Protein AF-A0A7S2G0E3-F1 (afdb_monomer_lite)

Organism: NCBI:txid327968

Foldseek 3Di:
DDDPPDDPPLAAAEDEEEEQLQPPDDDPCCRLPVVLVVVLVVDDPLRYAYEAEHEADHDPSSVVSLVVSLVSNVVSNYHRYYHYYHHPVCVVVSVVVVVVVVVVVVPPDPDD

pLDDT: mean 84.26, std 14.17, range [40.06, 97.12]

Radius of gyration: 16.02 Å; chains: 1; bounding box: 48×35×32 Å

Structure (mmCIF, N/CA/C/O backbone):
data_AF-A0A7S2G0E3-F1
#
_entry.id   AF-A0A7S2G0E3-F1
#
loop_
_atom_site.group_PDB
_atom_site.id
_atom_site.type_symbol
_atom_site.label_atom_id
_atom_site.label_alt_id
_atom_site.label_comp_id
_atom_site.label_asym_id
_atom_site.label_entity_id
_atom_site.label_seq_id
_atom_site.pdbx_PDB_ins_code
_atom_site.Cartn_x
_atom_site.Cartn_y
_atom_site.Cartn_z
_atom_site.occupancy
_atom_site.B_iso_or_equiv
_atom_site.auth_seq_id
_atom_site.auth_comp_id
_atom_site.auth_asym_id
_atom_site.auth_atom_id
_atom_site.pdbx_PDB_model_num
ATOM 1 N N . MET A 1 1 ? -35.384 9.549 -0.224 1.00 44.00 1 MET A N 1
ATOM 2 C CA . MET A 1 1 ? -33.942 9.570 -0.548 1.00 44.00 1 MET A CA 1
ATOM 3 C C . MET A 1 1 ? -33.215 9.125 0.709 1.00 44.00 1 MET A C 1
ATOM 5 O O . MET A 1 1 ? -33.223 9.874 1.675 1.00 44.00 1 MET A O 1
ATOM 9 N N . ASN A 1 2 ? -32.708 7.891 0.750 1.00 43.97 2 ASN A N 1
ATOM 10 C CA . ASN A 1 2 ? -31.926 7.413 1.893 1.00 43.97 2 ASN A CA 1
ATOM 11 C C . ASN A 1 2 ? -30.558 8.094 1.840 1.00 43.97 2 ASN A C 1
ATOM 13 O O . ASN A 1 2 ? -29.826 7.904 0.871 1.00 43.97 2 ASN A O 1
ATOM 17 N N . GLN A 1 3 ? -30.230 8.911 2.842 1.00 47.75 3 GLN A N 1
ATOM 18 C CA . GLN A 1 3 ? -28.847 9.336 3.033 1.00 47.75 3 GLN A CA 1
ATOM 19 C C . GLN A 1 3 ? -27.996 8.087 3.307 1.00 47.75 3 GLN A C 1
ATOM 21 O O . GLN A 1 3 ? -28.452 7.208 4.044 1.00 47.75 3 GLN A O 1
ATOM 26 N N . PRO A 1 4 ? -26.791 7.971 2.723 1.00 57.09 4 PRO A N 1
ATOM 27 C CA . PRO A 1 4 ? -25.868 6.921 3.121 1.00 57.09 4 PRO A CA 1
ATOM 28 C C . PRO A 1 4 ? -25.576 7.107 4.613 1.00 57.09 4 PRO A C 1
ATOM 30 O O . PRO A 1 4 ? -25.234 8.209 5.042 1.00 57.09 4 PRO A O 1
ATOM 33 N N . ASN A 1 5 ? -25.776 6.046 5.398 1.00 62.03 5 ASN A N 1
ATOM 34 C CA . ASN A 1 5 ? -25.440 6.019 6.819 1.00 62.03 5 ASN A CA 1
ATOM 35 C C . ASN A 1 5 ? -24.005 6.532 6.989 1.00 62.03 5 ASN A C 1
ATOM 37 O O . ASN A 1 5 ? -23.064 5.929 6.471 1.00 62.03 5 ASN A O 1
ATOM 41 N N . VAL A 1 6 ? -23.836 7.657 7.682 1.00 72.00 6 VAL A N 1
ATOM 42 C CA . VAL A 1 6 ? -22.508 8.176 8.010 1.00 72.00 6 VAL A CA 1
ATOM 43 C C . VAL A 1 6 ? -21.897 7.216 9.023 1.00 72.00 6 VAL A C 1
ATOM 45 O O . VAL A 1 6 ? -22.464 7.001 10.094 1.00 72.00 6 VAL A O 1
ATOM 48 N N . ALA A 1 7 ? -20.767 6.605 8.669 1.00 71.31 7 ALA A N 1
ATOM 49 C CA . ALA A 1 7 ? -20.050 5.726 9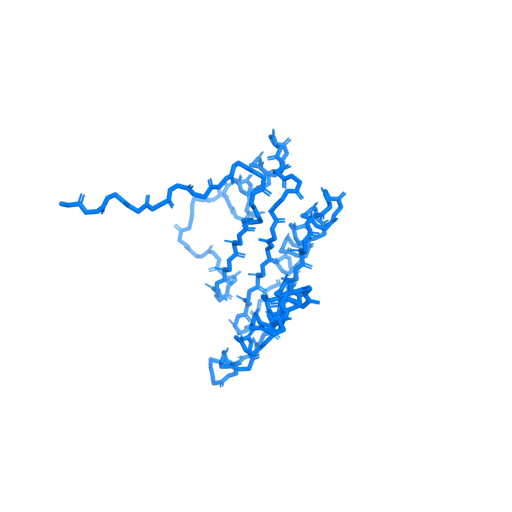.581 1.00 71.31 7 ALA A CA 1
ATOM 50 C C . ALA A 1 7 ? -19.638 6.501 10.854 1.00 71.31 7 ALA A C 1
ATOM 52 O O . ALA A 1 7 ? -19.282 7.681 10.752 1.00 71.31 7 ALA A O 1
ATOM 53 N N . PRO A 1 8 ? -19.664 5.871 12.044 1.00 78.50 8 PRO A N 1
ATOM 54 C CA . PRO A 1 8 ? -19.164 6.484 13.273 1.00 78.50 8 PRO A CA 1
ATOM 55 C C . PRO A 1 8 ? -17.734 7.011 13.104 1.00 78.50 8 PRO A C 1
ATOM 57 O O . PRO A 1 8 ? -16.938 6.427 12.373 1.00 78.50 8 PRO A O 1
ATOM 60 N N . ALA A 1 9 ? -17.373 8.083 13.815 1.00 76.31 9 ALA A N 1
ATOM 61 C CA . ALA A 1 9 ? -16.034 8.681 13.722 1.00 76.31 9 ALA A CA 1
ATOM 62 C C . ALA A 1 9 ? -14.896 7.691 14.054 1.00 76.31 9 ALA A C 1
ATOM 64 O O . ALA A 1 9 ? -13.795 7.800 13.509 1.00 76.31 9 ALA A O 1
ATOM 65 N N . GLU A 1 10 ? -15.201 6.721 14.915 1.00 79.75 10 GLU A N 1
ATOM 66 C CA . GLU A 1 10 ? -14.310 5.667 15.413 1.00 79.75 10 GLU A CA 1
ATOM 67 C C . GLU A 1 10 ? -14.263 4.441 14.486 1.00 79.75 10 GLU A C 1
ATOM 69 O O . GLU A 1 10 ? -13.433 3.558 14.677 1.00 79.75 10 GLU A O 1
ATOM 74 N N . ALA A 1 11 ? -15.127 4.373 13.466 1.00 83.25 11 ALA A N 1
ATOM 75 C CA . ALA A 1 11 ? -15.133 3.257 12.529 1.00 83.25 11 ALA A CA 1
ATOM 76 C C . ALA A 1 11 ? -13.796 3.174 11.787 1.00 83.25 11 ALA A C 1
ATOM 78 O O . ALA A 1 11 ? -13.231 4.198 11.396 1.00 83.25 11 ALA A O 1
ATOM 79 N N . LEU A 1 12 ? -13.310 1.955 11.569 1.00 87.69 12 LEU A N 1
ATOM 80 C CA . LEU A 1 12 ? -12.104 1.727 10.785 1.00 87.69 12 LEU A CA 1
ATOM 81 C C . LEU A 1 12 ? -12.281 2.272 9.368 1.00 87.69 12 LEU A C 1
ATOM 83 O O . LEU A 1 12 ? -13.306 2.065 8.714 1.00 87.69 12 LEU A O 1
ATOM 87 N N . LYS A 1 13 ? -11.260 2.973 8.892 1.00 90.31 13 LYS A N 1
ATOM 88 C CA . LYS A 1 13 ? -11.201 3.555 7.556 1.00 90.31 13 LYS A CA 1
ATOM 89 C C . LYS A 1 13 ? -10.226 2.740 6.737 1.00 90.31 13 LYS A C 1
ATOM 91 O O . LYS A 1 13 ? -9.131 2.461 7.201 1.00 90.31 13 LYS A O 1
ATOM 96 N N . TRP A 1 14 ? -10.603 2.403 5.515 1.00 92.50 14 TRP A N 1
ATOM 97 C CA . TRP A 1 14 ? -9.753 1.633 4.618 1.00 92.50 14 TRP A CA 1
ATOM 98 C C . TRP A 1 14 ? -9.365 2.464 3.407 1.00 92.50 14 TRP A C 1
ATOM 100 O O . TRP A 1 14 ? -10.221 3.031 2.728 1.00 92.50 14 TRP A O 1
ATOM 110 N N . LEU A 1 15 ? -8.067 2.501 3.129 1.00 93.69 15 LEU A N 1
ATOM 111 C CA . LEU A 1 15 ? -7.507 3.004 1.887 1.00 93.69 15 LEU A CA 1
ATOM 112 C C . LEU A 1 15 ? -6.853 1.839 1.146 1.00 93.69 15 LEU A C 1
ATOM 114 O O . LEU A 1 15 ? -5.824 1.321 1.571 1.00 93.69 15 LEU A O 1
ATOM 118 N N . VAL A 1 16 ? -7.456 1.428 0.034 1.00 95.25 16 VAL A N 1
ATOM 119 C CA . VAL A 1 16 ? -6.887 0.416 -0.859 1.00 95.25 16 VAL A CA 1
ATOM 120 C C . VAL A 1 16 ? -6.447 1.117 -2.135 1.00 95.25 16 VAL A C 1
ATOM 122 O O . VAL A 1 16 ? -7.270 1.691 -2.847 1.00 95.25 16 VAL A O 1
ATOM 125 N N . CYS A 1 17 ? -5.148 1.088 -2.410 1.00 94.38 17 CYS A N 1
ATOM 126 C CA . CYS A 1 17 ? -4.548 1.730 -3.573 1.00 94.38 17 CYS A CA 1
ATOM 127 C C . CYS A 1 17 ? -4.006 0.665 -4.521 1.00 94.38 17 CYS A C 1
ATOM 129 O O . CYS A 1 17 ? -3.265 -0.209 -4.089 1.00 94.38 17 CYS A O 1
ATOM 131 N N . LEU A 1 18 ? -4.314 0.776 -5.811 1.00 93.69 18 LEU A N 1
ATOM 132 C CA . LEU A 1 18 ? -3.716 -0.028 -6.873 1.00 93.69 18 LEU A CA 1
ATOM 133 C C . LEU A 1 18 ? -2.979 0.907 -7.831 1.00 93.69 18 LEU A C 1
ATOM 135 O O . LEU A 1 18 ? -3.573 1.851 -8.349 1.00 93.69 18 LEU A O 1
ATOM 139 N N . THR A 1 19 ? -1.694 0.660 -8.055 1.00 90.44 19 THR A N 1
ATOM 140 C CA . THR A 1 19 ? -0.843 1.496 -8.910 1.00 90.44 19 THR A CA 1
ATOM 141 C C . THR A 1 19 ? 0.233 0.653 -9.592 1.00 90.44 19 THR A C 1
ATOM 143 O O . THR A 1 19 ? 0.625 -0.394 -9.089 1.00 90.44 19 THR A O 1
ATOM 146 N N . ASP A 1 20 ? 0.736 1.102 -10.736 1.00 87.81 20 ASP A N 1
ATOM 147 C CA . ASP A 1 20 ? 1.969 0.583 -11.338 1.00 87.81 20 ASP A CA 1
ATOM 148 C C . ASP A 1 20 ? 3.236 1.191 -10.705 1.00 87.81 20 ASP A C 1
ATOM 150 O O . ASP A 1 20 ? 4.353 0.790 -11.021 1.00 87.81 20 ASP A O 1
ATOM 154 N N . GLY A 1 21 ? 3.064 2.144 -9.782 1.00 76.31 21 GLY A N 1
ATOM 155 C CA . GLY A 1 21 ? 4.106 2.706 -8.933 1.00 76.31 21 GLY A CA 1
ATOM 156 C C . GLY A 1 21 ? 5.091 3.639 -9.631 1.00 76.31 21 GLY A C 1
ATOM 157 O O . GLY A 1 21 ? 6.025 4.108 -8.975 1.00 76.31 21 GLY A O 1
ATOM 158 N N . ASP A 1 22 ? 4.891 3.932 -10.915 1.00 77.44 22 ASP A N 1
ATOM 159 C CA . ASP A 1 22 ? 5.661 4.920 -11.661 1.00 77.44 22 ASP A CA 1
ATOM 160 C C . ASP A 1 22 ? 4.816 6.181 -11.867 1.00 77.44 22 ASP A C 1
ATOM 162 O O . ASP A 1 22 ? 3.898 6.250 -12.681 1.00 77.44 22 ASP A O 1
ATOM 166 N N . ASP A 1 23 ? 5.155 7.227 -11.121 1.00 71.19 23 ASP A N 1
ATOM 167 C CA . ASP A 1 23 ? 4.490 8.516 -11.236 1.00 71.19 23 ASP A CA 1
ATOM 168 C C . ASP A 1 23 ? 5.084 9.333 -12.397 1.00 71.19 23 ASP A C 1
ATOM 170 O O . ASP A 1 23 ? 5.991 10.151 -12.231 1.00 71.19 23 ASP A O 1
ATOM 174 N N . LEU A 1 24 ? 4.606 9.049 -13.612 1.00 70.06 24 LEU A N 1
ATOM 175 C CA . LEU A 1 24 ? 5.045 9.717 -14.846 1.00 70.06 24 LEU A CA 1
ATOM 176 C C . LEU A 1 24 ? 4.289 11.024 -15.134 1.00 70.06 24 LEU A C 1
ATOM 178 O O . LEU A 1 24 ? 4.668 11.761 -16.046 1.00 70.06 24 LEU A O 1
ATOM 182 N N . GLY A 1 25 ? 3.206 11.285 -14.397 1.00 70.12 25 GLY A N 1
ATOM 183 C CA . GLY A 1 25 ? 2.253 12.358 -14.685 1.00 70.12 25 GLY A CA 1
ATOM 184 C C . GLY A 1 25 ? 2.169 13.446 -13.620 1.00 70.12 25 GLY A C 1
ATOM 185 O O . GLY A 1 25 ? 1.622 14.516 -13.902 1.00 70.12 25 GLY A O 1
ATOM 186 N N . SER A 1 26 ? 2.681 13.220 -12.408 1.00 75.19 26 SER A N 1
ATOM 187 C CA . SER A 1 26 ? 2.660 14.255 -11.383 1.00 75.19 26 SER A CA 1
ATOM 188 C C . SER A 1 26 ? 3.672 15.367 -11.638 1.00 75.19 26 SER A C 1
ATOM 190 O O . SER A 1 26 ? 4.592 15.297 -12.461 1.00 75.19 26 SER A O 1
ATOM 192 N N . ARG A 1 27 ? 3.476 16.463 -10.903 1.00 83.88 27 ARG A N 1
ATOM 193 C CA . ARG A 1 27 ? 4.439 17.561 -10.866 1.00 83.88 27 ARG A CA 1
ATOM 194 C C . ARG A 1 27 ? 5.768 17.028 -10.342 1.00 83.88 27 ARG A C 1
ATOM 196 O O . ARG A 1 27 ? 5.788 16.230 -9.416 1.00 83.88 27 ARG A O 1
ATOM 203 N N . ARG A 1 28 ? 6.882 17.559 -10.853 1.00 82.38 28 ARG A N 1
ATOM 204 C CA . ARG A 1 28 ? 8.241 17.192 -10.399 1.00 82.38 28 ARG A CA 1
ATOM 205 C C . ARG A 1 28 ? 8.432 17.290 -8.882 1.00 82.38 28 ARG A C 1
ATOM 207 O O . ARG A 1 28 ? 9.237 16.561 -8.323 1.00 82.38 28 ARG A O 1
ATOM 214 N N . GLU A 1 29 ? 7.695 18.189 -8.241 1.00 85.75 29 GLU A N 1
ATOM 215 C CA . GLU A 1 29 ? 7.677 18.394 -6.790 1.00 85.75 29 GLU A CA 1
ATOM 216 C C . GLU A 1 29 ? 7.069 17.220 -6.005 1.00 85.75 29 GLU A C 1
ATOM 218 O O . GLU A 1 29 ? 7.254 17.174 -4.798 1.00 85.75 29 GLU A O 1
ATOM 223 N N . ASN A 1 30 ? 6.355 16.302 -6.670 1.00 86.06 30 ASN A N 1
ATOM 224 C CA . ASN A 1 30 ? 5.768 15.088 -6.098 1.00 86.06 30 ASN A CA 1
ATOM 225 C C . ASN A 1 30 ? 6.498 13.805 -6.552 1.00 86.06 30 ASN A C 1
ATOM 227 O O . ASN A 1 30 ? 5.985 12.701 -6.386 1.00 86.06 30 ASN A O 1
ATOM 231 N N . ALA A 1 31 ? 7.696 13.924 -7.135 1.00 82.44 31 ALA A N 1
ATOM 232 C CA . ALA A 1 31 ? 8.428 12.787 -7.697 1.00 82.44 31 ALA A CA 1
ATOM 233 C C . ALA A 1 31 ? 8.804 11.703 -6.665 1.00 82.44 31 ALA A C 1
ATOM 235 O O . ALA A 1 31 ? 9.177 10.596 -7.050 1.00 82.44 31 ALA A O 1
ATOM 236 N N . ARG A 1 32 ? 8.746 12.006 -5.363 1.00 84.19 32 ARG A N 1
ATOM 237 C CA . ARG A 1 32 ? 8.965 11.061 -4.253 1.00 84.19 32 ARG A CA 1
ATOM 238 C C . ARG A 1 32 ? 7.741 10.987 -3.335 1.00 84.19 32 ARG A C 1
ATOM 240 O O . ARG A 1 32 ? 7.866 10.637 -2.160 1.00 84.19 32 ARG A O 1
ATOM 247 N N . GLY A 1 33 ? 6.573 11.351 -3.866 1.00 86.75 33 GLY A N 1
ATOM 248 C CA . GLY A 1 33 ? 5.295 11.399 -3.166 1.00 86.75 33 GLY A CA 1
ATOM 249 C C . GLY A 1 33 ? 5.281 12.363 -1.979 1.00 86.75 33 GLY A C 1
ATOM 250 O O . GLY A 1 33 ? 4.721 12.075 -0.923 1.00 86.75 33 GLY A O 1
ATOM 251 N N . GLU A 1 34 ? 5.905 13.525 -2.153 1.00 90.38 34 GLU A N 1
ATOM 252 C CA . GLU A 1 34 ? 5.985 14.619 -1.190 1.00 90.38 34 GLU A CA 1
ATOM 253 C C . GLU A 1 34 ? 4.613 15.025 -0.640 1.00 90.38 34 GLU A C 1
ATOM 255 O O . GLU A 1 34 ? 4.507 15.321 0.549 1.00 90.38 34 GLU A O 1
ATOM 260 N N . ILE A 1 35 ? 3.556 14.988 -1.458 1.00 89.31 35 ILE A N 1
ATOM 261 C CA . ILE A 1 35 ? 2.194 15.313 -1.013 1.00 89.31 35 ILE A CA 1
ATOM 262 C C . ILE A 1 35 ? 1.715 14.293 0.021 1.00 89.31 35 ILE A C 1
ATOM 264 O O . ILE A 1 35 ? 1.260 14.673 1.099 1.00 89.31 35 ILE A O 1
ATOM 268 N N . VAL A 1 36 ? 1.863 12.998 -0.273 1.00 89.25 36 VAL A N 1
ATOM 269 C CA . VAL A 1 36 ? 1.489 11.931 0.665 1.00 89.25 36 VAL A CA 1
ATOM 270 C C . VAL A 1 36 ? 2.334 12.042 1.929 1.00 89.25 36 VAL A C 1
ATOM 272 O O . VAL A 1 36 ? 1.787 12.019 3.027 1.00 89.25 36 VAL A O 1
ATOM 275 N N . ASN A 1 37 ? 3.641 12.282 1.796 1.00 89.19 37 ASN A N 1
ATOM 276 C CA . ASN A 1 37 ? 4.520 12.510 2.941 1.00 89.19 37 ASN A CA 1
ATOM 277 C C . ASN A 1 37 ? 4.005 13.649 3.831 1.00 89.19 37 ASN A C 1
ATOM 279 O O . ASN A 1 37 ? 3.906 13.470 5.042 1.00 89.19 37 ASN A O 1
ATOM 283 N N . GLN A 1 38 ? 3.640 14.798 3.258 1.00 90.06 38 GLN A N 1
ATOM 284 C CA . GLN A 1 38 ? 3.094 15.928 4.016 1.00 90.06 38 GLN A CA 1
ATOM 285 C C . GLN A 1 38 ? 1.776 15.572 4.710 1.00 90.06 38 GLN A C 1
ATOM 287 O O . GLN A 1 38 ? 1.609 15.896 5.885 1.00 90.06 38 GLN A O 1
ATOM 292 N N . MET A 1 39 ? 0.872 14.861 4.030 1.00 87.38 39 MET A N 1
ATOM 293 C CA . MET A 1 39 ? -0.394 14.413 4.620 1.00 87.38 39 MET A CA 1
ATOM 294 C C . MET A 1 39 ? -0.163 13.473 5.809 1.00 87.38 39 MET A C 1
ATOM 296 O O . MET A 1 39 ? -0.758 13.663 6.866 1.00 87.38 39 MET A O 1
ATOM 300 N N . LEU A 1 40 ? 0.754 12.511 5.676 1.00 86.75 40 LEU A N 1
ATOM 301 C CA . LEU A 1 40 ? 1.108 11.589 6.756 1.00 86.75 40 LEU A CA 1
ATOM 302 C C . LEU A 1 40 ? 1.791 12.303 7.939 1.00 86.75 40 LEU A C 1
ATOM 304 O O . LEU A 1 40 ? 1.626 11.887 9.085 1.00 86.75 40 LEU A O 1
ATOM 308 N N . HIS A 1 41 ? 2.539 13.385 7.689 1.00 86.50 41 HIS A N 1
ATOM 309 C CA . HIS A 1 41 ? 3.138 14.213 8.744 1.00 86.50 41 HIS A CA 1
ATOM 310 C C . HIS A 1 41 ? 2.124 15.126 9.441 1.00 86.50 41 HIS A C 1
ATOM 312 O O . HIS A 1 41 ? 2.276 15.387 10.633 1.00 86.50 41 HIS A O 1
ATOM 318 N N . ALA A 1 42 ? 1.101 15.603 8.728 1.00 88.44 42 ALA A N 1
ATOM 319 C CA . ALA A 1 42 ? 0.041 16.435 9.299 1.00 88.44 42 ALA A CA 1
ATOM 320 C C . ALA A 1 42 ? -0.835 15.668 10.307 1.00 88.44 42 ALA A C 1
ATOM 322 O O . ALA A 1 42 ? -1.469 16.280 11.165 1.00 88.44 42 ALA A O 1
ATOM 323 N N . GLY A 1 43 ? -0.836 14.338 10.225 1.00 84.62 43 GLY A N 1
ATOM 324 C CA . GLY A 1 43 ? -1.485 13.446 11.175 1.00 84.62 43 GLY A CA 1
ATOM 325 C C . GLY A 1 43 ? -2.216 12.319 10.460 1.00 84.62 43 GLY A C 1
ATOM 326 O O . GLY A 1 43 ? -2.961 12.548 9.509 1.00 84.62 43 GLY A O 1
ATOM 327 N N . ILE A 1 44 ? -2.020 11.096 10.943 1.00 85.25 44 ILE A N 1
ATOM 328 C CA . ILE A 1 44 ? -2.738 9.917 10.461 1.00 85.25 44 ILE A CA 1
ATOM 329 C C . ILE A 1 44 ? -3.793 9.562 11.506 1.00 85.25 44 ILE A C 1
ATOM 331 O O . ILE A 1 44 ? -3.449 9.452 12.686 1.00 85.25 44 ILE A O 1
ATOM 335 N N . PRO A 1 45 ? -5.065 9.391 11.112 1.00 85.38 45 PRO A N 1
ATOM 336 C CA . PRO A 1 45 ? -6.069 8.851 12.014 1.00 85.38 45 PRO A CA 1
ATOM 337 C C . PRO A 1 45 ? -5.636 7.466 12.506 1.00 85.38 45 PRO A C 1
ATOM 339 O O . PRO A 1 45 ? -5.300 6.611 11.691 1.00 85.38 45 PRO A O 1
ATOM 342 N N . SER A 1 46 ? -5.686 7.217 13.815 1.00 85.94 46 SER A N 1
ATOM 343 C CA . SER A 1 46 ? -5.318 5.914 14.397 1.00 85.94 46 SER A CA 1
ATOM 344 C C . SER A 1 46 ? -6.206 4.759 13.922 1.00 85.94 46 SER A C 1
ATOM 346 O O . SER A 1 46 ? -5.835 3.602 14.060 1.00 85.94 46 SER A O 1
ATOM 348 N N . ASN A 1 47 ? -7.369 5.071 13.343 1.00 88.00 47 ASN A N 1
ATOM 349 C CA . ASN A 1 47 ? -8.299 4.122 12.740 1.00 88.00 47 ASN A CA 1
ATOM 350 C C . ASN A 1 47 ? -8.135 3.968 11.216 1.00 88.00 47 ASN A C 1
ATOM 352 O O . ASN A 1 47 ? -9.058 3.482 10.563 1.00 88.00 47 ASN A O 1
ATOM 356 N N . LEU A 1 48 ? -7.024 4.421 10.623 1.00 92.00 48 LEU A N 1
ATOM 357 C CA . LEU A 1 48 ? -6.751 4.231 9.197 1.00 92.00 48 LEU A CA 1
ATOM 358 C C . LEU A 1 48 ? -5.986 2.929 8.945 1.00 92.00 48 LEU A C 1
ATOM 360 O O . LEU A 1 48 ? -4.848 2.786 9.369 1.00 92.00 48 LEU A O 1
ATOM 364 N N . ASN A 1 49 ? -6.567 2.058 8.132 1.00 94.00 49 ASN A N 1
ATOM 365 C CA . ASN A 1 49 ? -5.916 0.917 7.510 1.00 94.00 49 ASN A CA 1
ATOM 366 C C . ASN A 1 49 ? -5.575 1.249 6.047 1.00 94.00 49 ASN A C 1
ATOM 368 O O . ASN A 1 49 ? -6.340 1.916 5.344 1.00 94.00 49 ASN A O 1
ATOM 372 N N . MET A 1 50 ? -4.430 0.771 5.574 1.00 95.12 50 MET A N 1
ATOM 373 C CA . MET A 1 50 ? -3.901 0.999 4.235 1.00 95.12 50 MET A CA 1
ATOM 374 C C . MET A 1 50 ? -3.395 -0.308 3.621 1.00 95.12 50 MET A C 1
ATOM 376 O O . MET A 1 50 ? -2.549 -0.990 4.200 1.00 95.12 50 MET A O 1
ATOM 380 N N . VAL A 1 51 ? -3.838 -0.602 2.398 1.00 97.12 51 VAL A N 1
ATOM 381 C CA . VAL A 1 51 ? -3.229 -1.625 1.539 1.00 97.12 51 VAL A CA 1
ATOM 382 C C . VAL A 1 51 ? -2.766 -0.975 0.239 1.00 97.12 51 VAL A C 1
ATOM 384 O O . VAL A 1 51 ? -3.576 -0.476 -0.541 1.00 97.12 51 VAL A O 1
ATOM 387 N N . MET A 1 52 ? -1.457 -0.981 0.007 1.00 96.31 52 MET A N 1
ATOM 388 C CA . MET A 1 52 ? -0.828 -0.541 -1.235 1.00 96.31 52 MET A CA 1
ATOM 389 C C . MET A 1 52 ? -0.581 -1.761 -2.117 1.00 96.31 52 MET A C 1
ATOM 391 O O . MET A 1 52 ? 0.169 -2.649 -1.729 1.00 96.31 52 MET A O 1
ATOM 395 N N . ILE A 1 53 ? -1.190 -1.811 -3.296 1.00 96.19 53 ILE A N 1
ATOM 396 C CA . ILE A 1 53 ? -0.969 -2.843 -4.307 1.00 96.19 53 ILE A CA 1
ATOM 397 C C . ILE A 1 53 ? -0.169 -2.216 -5.444 1.00 96.19 53 ILE A C 1
ATOM 399 O O . ILE A 1 53 ? -0.627 -1.264 -6.081 1.00 96.19 53 ILE A O 1
ATOM 403 N N . THR A 1 54 ? 1.022 -2.749 -5.698 1.00 94.75 54 THR A N 1
ATOM 404 C CA . THR A 1 54 ? 1.869 -2.339 -6.817 1.00 94.75 54 THR A CA 1
ATOM 405 C C . THR A 1 54 ? 1.915 -3.430 -7.874 1.00 94.75 54 THR A C 1
ATOM 407 O O . THR A 1 54 ? 2.013 -4.606 -7.533 1.00 94.75 54 THR A O 1
ATOM 410 N N . VAL A 1 55 ? 1.821 -3.059 -9.152 1.00 93.00 55 VAL A N 1
ATOM 411 C CA . VAL A 1 55 ? 1.868 -4.011 -10.272 1.00 93.00 55 VAL A CA 1
ATOM 412 C C . VAL A 1 55 ? 2.961 -3.627 -11.259 1.00 93.00 55 VAL A C 1
ATOM 414 O O . VAL A 1 55 ? 2.977 -2.520 -11.782 1.00 93.00 55 VAL A O 1
ATOM 417 N N . GLY A 1 56 ? 3.845 -4.569 -11.571 1.00 89.88 56 GLY A N 1
ATOM 418 C CA . GLY A 1 56 ? 4.909 -4.391 -12.552 1.00 89.88 56 GLY A CA 1
ATOM 419 C C . GLY A 1 56 ? 6.280 -4.215 -11.909 1.00 89.88 56 GLY A C 1
ATOM 420 O O . GLY A 1 56 ? 6.580 -4.779 -10.858 1.00 89.88 56 GLY A O 1
ATOM 421 N N . SER A 1 57 ? 7.164 -3.487 -12.591 1.00 86.69 57 SER A N 1
ATOM 422 C CA . SER A 1 57 ? 8.566 -3.330 -12.181 1.00 86.69 57 SER A CA 1
ATOM 423 C C . SER A 1 57 ? 8.823 -1.942 -11.608 1.00 86.69 57 SER A C 1
ATOM 425 O O . SER A 1 57 ? 9.310 -1.056 -12.306 1.00 86.69 57 SER A O 1
ATOM 427 N N . LEU A 1 58 ? 8.529 -1.766 -10.319 1.00 87.81 58 LEU A N 1
ATOM 428 C CA . LEU A 1 58 ? 8.813 -0.514 -9.623 1.00 87.81 58 LEU A CA 1
ATOM 429 C C . LEU A 1 58 ? 10.312 -0.293 -9.437 1.00 87.81 58 LEU A C 1
ATOM 431 O O . LEU A 1 58 ? 11.082 -1.198 -9.100 1.00 87.81 58 LEU A O 1
ATOM 435 N N . ARG A 1 59 ? 10.720 0.972 -9.537 1.00 88.75 59 ARG A N 1
ATOM 436 C CA . ARG A 1 59 ? 12.060 1.401 -9.129 1.00 88.75 59 ARG A CA 1
ATOM 437 C C . ARG A 1 59 ? 12.228 1.211 -7.624 1.00 88.75 59 ARG A C 1
ATOM 439 O O . ARG A 1 59 ? 11.354 1.578 -6.844 1.00 88.75 59 ARG A O 1
ATOM 446 N N . ALA A 1 60 ? 13.410 0.762 -7.200 1.00 89.88 60 ALA A N 1
ATOM 447 C CA . ALA A 1 60 ? 13.725 0.550 -5.783 1.00 89.88 60 ALA A CA 1
ATOM 448 C C . ALA A 1 60 ? 13.493 1.795 -4.901 1.00 89.88 60 ALA A C 1
ATOM 450 O O . ALA A 1 60 ? 13.166 1.665 -3.725 1.00 89.88 60 ALA A O 1
ATOM 451 N N . GLY A 1 61 ? 13.647 3.003 -5.456 1.00 89.88 61 GLY A N 1
ATOM 452 C CA . GLY A 1 61 ? 13.320 4.245 -4.751 1.00 89.88 61 GLY A CA 1
ATOM 453 C C . GLY A 1 61 ? 11.830 4.367 -4.417 1.00 89.88 61 GLY A C 1
ATOM 454 O O . GLY A 1 61 ? 11.496 4.720 -3.292 1.00 89.88 61 GLY A O 1
ATOM 455 N N . ASN A 1 62 ? 10.952 4.011 -5.355 1.00 89.19 62 ASN A N 1
ATOM 456 C CA . ASN A 1 62 ? 9.501 4.100 -5.180 1.00 89.19 62 ASN A CA 1
ATOM 457 C C . ASN A 1 62 ? 9.010 3.034 -4.197 1.00 89.19 62 ASN A C 1
ATOM 459 O O . ASN A 1 62 ? 8.183 3.334 -3.345 1.00 89.19 62 ASN A O 1
ATOM 463 N N . VAL A 1 63 ? 9.594 1.829 -4.242 1.00 92.12 63 VAL A N 1
ATOM 464 C CA . VAL A 1 63 ? 9.326 0.773 -3.249 1.00 92.12 63 VAL A CA 1
ATOM 465 C C . VAL A 1 63 ? 9.621 1.277 -1.836 1.00 92.12 63 VAL A C 1
ATOM 467 O O . VAL A 1 63 ? 8.750 1.209 -0.980 1.00 92.12 63 VAL A O 1
ATOM 470 N N . LYS A 1 64 ? 10.791 1.893 -1.606 1.00 93.38 64 LYS A N 1
ATOM 471 C CA . LYS A 1 64 ? 11.141 2.458 -0.289 1.00 93.38 64 LYS A CA 1
ATOM 472 C C . LYS A 1 64 ? 10.173 3.542 0.180 1.00 93.38 64 LYS A C 1
ATOM 474 O O . LYS A 1 64 ? 9.883 3.627 1.368 1.00 93.38 64 LYS A O 1
ATOM 479 N N . VAL A 1 65 ? 9.709 4.391 -0.735 1.00 92.56 65 VAL A N 1
ATOM 480 C CA . VAL A 1 65 ? 8.732 5.439 -0.420 1.00 92.56 65 VAL A CA 1
ATOM 481 C C . VAL A 1 65 ? 7.404 4.808 0.014 1.00 92.56 65 VAL A C 1
ATOM 483 O O . VAL A 1 65 ? 6.895 5.148 1.078 1.00 92.56 65 VAL A O 1
ATOM 486 N N . ILE A 1 66 ? 6.892 3.842 -0.749 1.00 94.12 66 ILE A N 1
ATOM 487 C CA . ILE A 1 66 ? 5.647 3.127 -0.435 1.00 94.12 66 ILE A CA 1
ATOM 488 C C . ILE A 1 66 ? 5.763 2.365 0.889 1.00 94.12 66 ILE A C 1
ATOM 490 O O . ILE A 1 66 ? 4.879 2.483 1.737 1.00 94.12 66 ILE A O 1
ATOM 494 N N . ASP A 1 67 ? 6.866 1.646 1.101 1.00 95.44 67 ASP A N 1
ATOM 495 C CA . ASP A 1 67 ? 7.125 0.923 2.348 1.00 95.44 67 ASP A CA 1
ATOM 496 C C . ASP A 1 67 ? 7.130 1.878 3.549 1.00 95.44 67 ASP A C 1
ATOM 498 O O . ASP A 1 67 ? 6.563 1.553 4.589 1.00 95.44 67 ASP A O 1
ATOM 502 N N . SER A 1 68 ? 7.679 3.090 3.396 1.00 95.50 68 SER A N 1
ATOM 503 C CA . SER A 1 68 ? 7.677 4.095 4.467 1.00 95.50 68 SER A CA 1
ATOM 504 C C . SER A 1 68 ? 6.273 4.600 4.818 1.00 95.50 68 SER A C 1
ATOM 506 O O . SER A 1 68 ? 5.989 4.882 5.982 1.00 95.50 68 SER A O 1
ATOM 508 N N . TRP A 1 69 ? 5.365 4.689 3.840 1.00 95.06 69 TRP A N 1
ATOM 509 C CA . TRP A 1 69 ? 3.968 5.062 4.086 1.00 95.06 69 TRP A CA 1
ATOM 510 C C . TRP A 1 69 ? 3.230 3.968 4.839 1.00 95.06 69 TRP A C 1
ATOM 512 O O . TRP A 1 69 ? 2.542 4.245 5.822 1.00 95.06 69 TRP A O 1
ATOM 522 N N . VAL A 1 70 ? 3.419 2.728 4.394 1.00 95.81 70 VAL A N 1
ATOM 523 C CA . VAL A 1 70 ? 2.853 1.536 5.018 1.00 95.81 70 VAL A CA 1
ATOM 524 C C . VAL A 1 70 ? 3.341 1.394 6.459 1.00 95.81 70 VAL A C 1
ATOM 526 O O . VAL A 1 70 ? 2.528 1.229 7.366 1.00 95.81 70 VAL A O 1
ATOM 529 N N . GLU A 1 71 ? 4.645 1.540 6.694 1.00 95.62 71 GLU A N 1
ATOM 530 C CA . GLU A 1 71 ? 5.230 1.530 8.036 1.00 95.62 71 GLU A CA 1
ATOM 531 C C . GLU A 1 71 ? 4.653 2.651 8.904 1.00 95.62 71 GLU A C 1
ATOM 533 O O . GLU A 1 71 ? 4.302 2.425 10.064 1.00 95.62 71 GLU A O 1
ATOM 538 N N . LYS A 1 72 ? 4.492 3.854 8.343 1.00 94.50 72 LYS A N 1
ATOM 539 C CA . LYS A 1 72 ? 3.942 4.984 9.084 1.00 94.50 72 LYS A CA 1
ATOM 540 C C . LYS A 1 72 ? 2.506 4.719 9.541 1.00 94.50 72 LYS A C 1
ATOM 542 O O . LYS A 1 72 ? 2.223 4.950 10.716 1.00 94.50 72 LYS A O 1
ATOM 547 N N . VAL A 1 73 ? 1.635 4.202 8.671 1.00 94.19 73 VAL A N 1
ATOM 548 C CA . VAL A 1 73 ? 0.259 3.813 9.039 1.00 94.19 73 VAL A CA 1
ATOM 549 C C . VAL A 1 73 ? 0.276 2.759 10.149 1.00 94.19 73 VAL A C 1
ATOM 551 O O . VAL A 1 73 ? -0.373 2.949 11.182 1.00 94.19 73 VAL A O 1
ATOM 554 N N . SER A 1 74 ? 1.102 1.719 10.001 1.00 94.56 74 SER A N 1
ATOM 555 C CA . SER A 1 74 ? 1.265 0.676 11.021 1.00 94.56 74 SER A CA 1
ATOM 556 C C . SER A 1 74 ? 1.729 1.230 12.371 1.00 94.56 74 SER A C 1
ATOM 558 O O . SER A 1 74 ? 1.192 0.872 13.418 1.00 94.56 74 SER A O 1
ATOM 560 N N 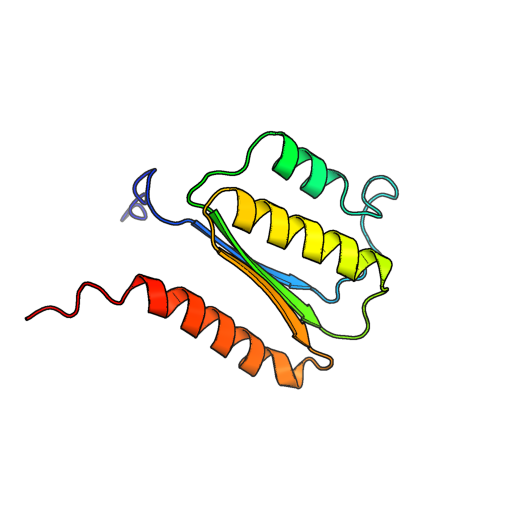. SER A 1 75 ? 2.677 2.171 12.372 1.00 93.31 75 SER A N 1
ATOM 561 C CA . SER A 1 75 ? 3.192 2.792 13.602 1.00 93.31 75 SER A CA 1
ATOM 562 C C . SER A 1 75 ? 2.154 3.637 14.355 1.00 93.31 75 SER A C 1
ATOM 564 O O . SER A 1 75 ? 2.353 3.949 15.527 1.00 93.31 75 SER A O 1
ATOM 566 N N . THR A 1 76 ? 1.050 4.009 13.696 1.00 90.88 76 THR A N 1
ATOM 567 C CA . THR A 1 76 ? -0.040 4.807 14.282 1.00 90.88 76 THR A CA 1
ATOM 568 C C . THR A 1 76 ? -1.213 3.978 14.809 1.00 90.88 76 THR A C 1
ATOM 570 O O . THR A 1 76 ? -2.200 4.553 15.263 1.00 90.88 76 THR A O 1
ATOM 573 N N . GLY A 1 77 ? -1.097 2.646 14.797 1.00 89.62 77 GLY A N 1
ATOM 574 C CA . GLY A 1 77 ? -2.119 1.720 15.301 1.00 89.62 77 GLY A CA 1
ATOM 575 C C . GLY A 1 77 ? -3.041 1.139 14.228 1.00 89.62 77 GLY A C 1
ATOM 576 O O . GLY A 1 77 ? -3.847 0.271 14.545 1.00 89.62 77 GLY A O 1
ATOM 577 N N . GLY A 1 78 ? -2.900 1.580 12.976 1.00 91.19 78 GLY A N 1
ATOM 578 C CA . GLY A 1 78 ? -3.601 1.007 11.832 1.00 91.19 78 GLY A CA 1
ATOM 579 C C . GLY A 1 78 ? -2.908 -0.228 11.258 1.00 91.19 78 GLY A C 1
ATOM 580 O O . GLY A 1 78 ? -1.785 -0.567 11.622 1.00 91.19 78 GLY A O 1
ATOM 581 N N . LEU A 1 79 ? -3.555 -0.882 10.298 1.00 93.50 79 LEU A N 1
ATOM 582 C CA . LEU A 1 79 ? -2.951 -1.919 9.467 1.00 93.50 79 LEU A CA 1
ATOM 583 C C . LEU A 1 79 ? -2.345 -1.275 8.224 1.00 93.50 79 LEU A C 1
ATOM 585 O O . LEU A 1 79 ? -3.073 -0.757 7.386 1.00 93.50 79 LEU A O 1
ATOM 589 N N . GLY A 1 80 ? -1.027 -1.331 8.069 1.00 95.44 80 GLY A N 1
ATOM 590 C CA . GLY A 1 80 ? -0.352 -1.021 6.813 1.00 95.44 80 GLY A CA 1
ATOM 591 C C . GLY A 1 80 ? 0.131 -2.296 6.123 1.00 95.44 80 GLY A C 1
ATOM 592 O O . GLY A 1 80 ? 0.853 -3.090 6.728 1.00 95.44 80 GLY A O 1
ATOM 593 N N . ARG A 1 81 ? -0.186 -2.472 4.835 1.00 97.00 81 ARG A N 1
ATOM 594 C CA . ARG A 1 81 ? 0.333 -3.581 4.019 1.00 97.00 81 ARG A CA 1
ATOM 595 C C . ARG A 1 81 ? 0.727 -3.130 2.615 1.00 97.00 81 ARG A C 1
ATOM 597 O O . ARG A 1 81 ? -0.026 -2.425 1.955 1.00 97.00 81 ARG A O 1
ATOM 604 N N . HIS A 1 82 ? 1.882 -3.589 2.140 1.00 97.00 82 HIS A N 1
ATOM 605 C CA . HIS A 1 82 ? 2.293 -3.474 0.741 1.00 97.00 82 HIS A CA 1
ATOM 606 C C . HIS A 1 82 ? 2.232 -4.860 0.087 1.00 97.00 82 HIS A C 1
ATOM 608 O O . HIS A 1 82 ? 2.805 -5.820 0.601 1.00 97.00 82 HIS A O 1
ATOM 614 N N . VAL A 1 83 ? 1.525 -4.969 -1.035 1.00 96.00 83 VAL A N 1
ATOM 615 C CA . VAL A 1 83 ? 1.448 -6.158 -1.887 1.00 96.00 83 VAL A CA 1
ATOM 616 C C . VAL A 1 83 ? 2.067 -5.798 -3.231 1.00 96.00 83 VAL A C 1
ATOM 618 O O . VAL A 1 83 ? 1.571 -4.912 -3.919 1.00 96.00 83 VAL A O 1
ATOM 621 N N . SER A 1 84 ? 3.166 -6.455 -3.592 1.00 94.81 84 SER A N 1
ATOM 622 C CA . SER A 1 84 ? 3.867 -6.190 -4.848 1.00 94.81 84 SER A CA 1
ATOM 623 C C . SER A 1 84 ? 3.720 -7.374 -5.790 1.00 94.81 84 SER A C 1
ATOM 625 O O . SER A 1 84 ? 4.195 -8.472 -5.503 1.00 94.81 84 SER A O 1
ATOM 627 N N . GLU A 1 85 ? 3.062 -7.132 -6.917 1.00 94.44 85 GLU A N 1
ATOM 628 C CA . GLU A 1 85 ? 2.816 -8.102 -7.972 1.00 94.44 85 GLU A CA 1
ATOM 629 C C . GLU A 1 85 ? 3.572 -7.728 -9.244 1.00 94.44 85 GLU A C 1
ATOM 631 O O . GLU A 1 85 ? 3.791 -6.561 -9.556 1.00 94.44 85 GLU A O 1
ATOM 636 N N . LYS A 1 86 ? 3.968 -8.733 -10.026 1.00 87.88 86 LYS A N 1
ATOM 637 C CA . LYS A 1 86 ? 4.714 -8.503 -11.277 1.00 87.88 86 LYS A CA 1
ATOM 638 C C . LYS A 1 86 ? 3.819 -8.335 -12.500 1.00 87.88 86 LYS A C 1
ATOM 640 O O . LYS A 1 86 ? 4.257 -7.759 -13.491 1.00 87.88 86 LYS A O 1
ATOM 645 N N . ASP A 1 87 ? 2.608 -8.874 -12.444 1.00 86.25 87 ASP A N 1
ATOM 646 C CA . ASP A 1 87 ? 1.702 -8.995 -13.583 1.00 86.25 87 ASP A CA 1
ATOM 647 C C . ASP A 1 87 ? 0.280 -8.620 -13.157 1.00 86.25 87 ASP A C 1
ATOM 649 O O . ASP A 1 87 ? -0.171 -8.979 -12.067 1.00 86.25 87 ASP A O 1
ATOM 653 N N . ALA A 1 88 ? -0.444 -7.938 -14.041 1.00 83.00 88 ALA A N 1
ATOM 654 C CA . ALA A 1 88 ? -1.854 -7.627 -13.871 1.00 83.00 88 ALA A CA 1
ATOM 655 C C . ALA A 1 88 ? -2.717 -8.888 -13.684 1.00 83.00 88 ALA A C 1
ATOM 657 O O . ALA A 1 88 ? -3.715 -8.849 -12.966 1.00 83.00 88 A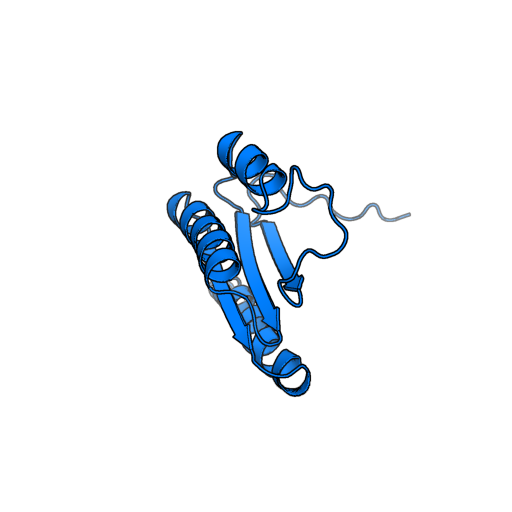LA A O 1
ATOM 658 N N . ALA A 1 89 ? -2.311 -10.030 -14.249 1.00 87.94 89 ALA A N 1
ATOM 659 C CA . ALA A 1 89 ? -2.976 -11.311 -14.016 1.00 87.94 89 ALA A CA 1
ATOM 660 C C . ALA A 1 89 ? -2.966 -11.741 -12.532 1.00 87.94 89 ALA A C 1
ATOM 662 O O . ALA A 1 89 ? -3.814 -12.529 -12.112 1.00 87.94 89 ALA A O 1
ATOM 663 N N . ALA A 1 90 ? -2.036 -11.218 -11.726 1.00 87.56 90 ALA A N 1
ATOM 664 C CA . ALA A 1 90 ? -1.947 -11.490 -10.294 1.00 87.56 90 ALA A CA 1
ATOM 665 C C . ALA A 1 90 ? -2.752 -10.505 -9.426 1.00 87.56 90 ALA A C 1
ATOM 667 O O . ALA A 1 90 ? -2.881 -10.735 -8.226 1.00 87.56 90 ALA A O 1
ATOM 668 N N . ILE A 1 91 ? -3.373 -9.469 -10.010 1.00 89.94 91 ILE A N 1
ATOM 669 C CA . ILE A 1 91 ? -4.202 -8.502 -9.266 1.00 89.94 91 ILE A CA 1
ATOM 670 C C . ILE A 1 91 ? -5.308 -9.211 -8.481 1.00 89.94 91 ILE A C 1
ATOM 672 O O . ILE A 1 91 ? -5.555 -8.852 -7.335 1.00 89.94 91 ILE A O 1
ATOM 676 N N . ALA A 1 92 ? -5.935 -10.244 -9.052 1.00 91.19 92 ALA A N 1
ATOM 677 C CA . ALA A 1 92 ? -6.978 -10.996 -8.354 1.00 91.19 92 ALA A CA 1
ATOM 678 C C . ALA A 1 92 ? -6.475 -11.565 -7.012 1.00 91.19 92 ALA A C 1
ATOM 680 O O . ALA A 1 92 ? -7.133 -11.398 -5.993 1.00 91.19 92 ALA A O 1
ATOM 681 N N . LYS A 1 93 ? -5.252 -12.113 -6.990 1.00 90.75 93 LYS A N 1
ATOM 682 C CA . LYS A 1 93 ? -4.613 -12.636 -5.772 1.00 90.75 93 LYS A CA 1
ATOM 683 C C . LYS A 1 93 ? -4.262 -11.531 -4.777 1.00 90.75 93 LYS A C 1
ATOM 685 O O . LYS A 1 93 ? -4.371 -11.725 -3.571 1.00 90.75 93 LYS A O 1
ATOM 690 N N . ALA A 1 94 ? -3.868 -10.356 -5.266 1.00 93.44 94 ALA A N 1
ATOM 691 C CA . ALA A 1 94 ? -3.643 -9.204 -4.399 1.00 93.44 94 ALA A CA 1
ATOM 692 C C . ALA A 1 94 ? -4.940 -8.737 -3.714 1.00 93.44 94 ALA A C 1
ATOM 694 O O . ALA A 1 94 ? -4.905 -8.289 -2.570 1.00 93.44 94 ALA A O 1
ATOM 695 N N . PHE A 1 95 ? -6.093 -8.879 -4.375 1.00 94.88 95 PHE A N 1
ATOM 696 C CA . PHE A 1 95 ? -7.389 -8.605 -3.756 1.00 94.88 95 PHE A CA 1
ATOM 697 C C . PHE A 1 95 ? -7.850 -9.700 -2.788 1.00 94.88 95 PHE A C 1
ATOM 699 O O . PHE A 1 95 ? -8.538 -9.363 -1.828 1.00 94.88 95 PHE A O 1
ATOM 706 N N . ASP A 1 96 ? -7.418 -10.955 -2.948 1.00 94.62 96 ASP A N 1
ATOM 707 C CA . ASP A 1 96 ? -7.632 -11.986 -1.918 1.00 94.62 96 ASP A CA 1
ATOM 708 C C . ASP A 1 96 ? -6.977 -11.562 -0.592 1.00 94.62 96 ASP A C 1
ATOM 710 O O . ASP A 1 96 ? -7.600 -11.617 0.466 1.00 94.62 96 ASP A O 1
ATOM 714 N N . VAL A 1 97 ? -5.765 -11.002 -0.657 1.00 93.19 97 VAL A N 1
ATOM 715 C CA . VAL A 1 97 ? -5.075 -10.432 0.511 1.00 93.19 97 VAL A CA 1
ATOM 716 C C . VAL A 1 97 ? -5.854 -9.266 1.135 1.00 93.19 97 VAL A C 1
ATOM 718 O O . VAL A 1 97 ? -5.932 -9.154 2.359 1.00 93.19 97 VAL A O 1
ATOM 721 N 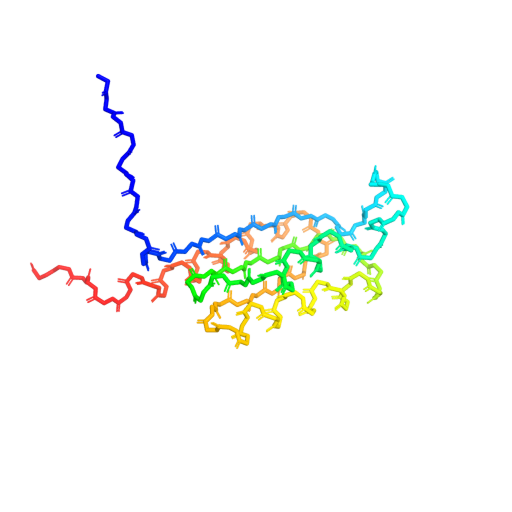N . VAL A 1 98 ? -6.442 -8.388 0.315 1.00 93.69 98 VAL A N 1
ATOM 722 C CA . VAL A 1 98 ? -7.309 -7.302 0.810 1.00 93.69 98 VAL A CA 1
ATOM 723 C C . VAL A 1 98 ? -8.534 -7.879 1.519 1.00 93.69 98 VAL A C 1
ATOM 725 O O . VAL A 1 98 ? -8.884 -7.413 2.602 1.00 93.69 98 VAL A O 1
ATOM 728 N N . ALA A 1 99 ? -9.168 -8.897 0.937 1.00 93.25 99 ALA A N 1
ATOM 729 C CA . ALA A 1 99 ? -10.334 -9.550 1.514 1.00 93.25 99 ALA A CA 1
ATOM 730 C C . ALA A 1 99 ? -10.006 -10.216 2.859 1.00 93.25 99 ALA A C 1
ATOM 732 O O . ALA A 1 99 ? -10.772 -10.060 3.804 1.00 93.25 99 ALA A O 1
ATOM 733 N N . GLU A 1 100 ? -8.854 -10.879 2.987 1.00 92.50 100 GLU A N 1
ATOM 734 C CA . GLU A 1 100 ? -8.370 -11.438 4.258 1.00 92.50 100 GLU A CA 1
ATOM 735 C C . GLU A 1 100 ? -8.169 -10.355 5.327 1.00 92.50 100 GLU A C 1
ATOM 737 O O . GLU A 1 100 ? -8.610 -10.504 6.471 1.00 92.50 100 GLU A O 1
ATOM 742 N N . CYS A 1 101 ? -7.536 -9.240 4.951 1.00 89.69 101 CYS A N 1
ATOM 743 C CA . CYS A 1 101 ? -7.335 -8.098 5.838 1.00 89.69 101 CYS A CA 1
ATOM 744 C C . CYS A 1 101 ? -8.674 -7.509 6.314 1.00 89.69 101 CYS A C 1
ATOM 746 O O . CYS A 1 101 ? -8.821 -7.223 7.498 1.00 89.69 101 CYS A O 1
ATOM 748 N N . LEU A 1 102 ? -9.664 -7.391 5.424 1.00 88.19 102 LEU A N 1
ATOM 749 C CA . LEU A 1 102 ? -11.011 -6.928 5.771 1.00 88.19 102 LEU A CA 1
ATOM 750 C C . LEU A 1 102 ? -11.782 -7.942 6.628 1.00 88.19 102 LEU A C 1
ATOM 752 O O . LEU A 1 102 ? -12.494 -7.551 7.546 1.00 88.19 102 LEU A O 1
ATOM 756 N N . ALA A 1 103 ? -11.655 -9.240 6.346 1.00 85.19 103 ALA A N 1
ATOM 757 C CA . ALA A 1 103 ? -12.378 -10.298 7.049 1.00 85.19 103 ALA A CA 1
ATOM 758 C C . ALA A 1 103 ? -11.883 -10.499 8.487 1.00 85.19 103 ALA A C 1
ATOM 760 O O . ALA A 1 103 ? -12.684 -10.797 9.372 1.00 85.19 103 ALA A O 1
ATOM 761 N N . THR A 1 104 ? -10.585 -10.288 8.731 1.00 74.31 104 THR A N 1
ATOM 762 C CA . THR A 1 104 ? -9.992 -10.354 10.079 1.00 74.31 104 THR A CA 1
ATOM 763 C C . THR A 1 104 ? -10.666 -9.365 11.043 1.00 74.31 104 THR A C 1
ATOM 765 O O . THR A 1 104 ? -10.785 -9.654 12.229 1.00 74.31 104 THR A O 1
ATOM 768 N N . GLU A 1 105 ? -11.210 -8.257 10.530 1.00 64.88 105 GLU A N 1
ATOM 769 C CA . GLU A 1 105 ? -11.955 -7.260 11.315 1.00 64.88 105 GLU A CA 1
ATOM 770 C C . GLU A 1 105 ? -13.388 -7.693 11.670 1.00 64.88 105 GLU A C 1
ATOM 772 O O . GLU A 1 105 ? -13.960 -7.221 12.651 1.00 64.88 105 GLU A O 1
ATOM 777 N N . VAL A 1 106 ? -13.997 -8.598 10.896 1.00 58.09 106 VAL A N 1
ATOM 778 C CA . VAL A 1 106 ? -15.385 -9.058 11.122 1.00 58.09 106 VAL A CA 1
ATOM 779 C C . VAL A 1 106 ? -15.434 -10.235 12.118 1.00 58.09 106 VAL A C 1
ATOM 781 O O . VAL A 1 106 ? -16.498 -10.619 12.604 1.00 58.09 106 VAL A O 1
ATOM 784 N N . GLY A 1 107 ? -14.274 -10.788 12.488 1.00 48.66 107 GLY A N 1
ATO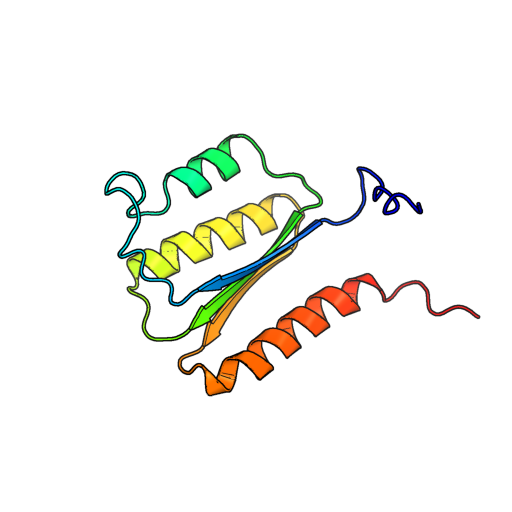M 785 C CA . GLY A 1 107 ? -14.091 -12.000 13.298 1.00 48.66 107 GLY A CA 1
ATOM 786 C C . GLY A 1 107 ? -14.407 -11.902 14.798 1.00 48.66 107 GLY A C 1
ATOM 787 O O . GLY A 1 107 ? -13.739 -12.560 15.592 1.00 48.66 107 GLY A O 1
ATOM 788 N N . GLY A 1 108 ? -15.411 -11.118 15.199 1.00 45.56 108 GLY A N 1
ATOM 789 C CA . GLY A 1 108 ? -15.912 -11.053 16.582 1.00 45.56 108 GLY A CA 1
ATOM 790 C C . GLY A 1 108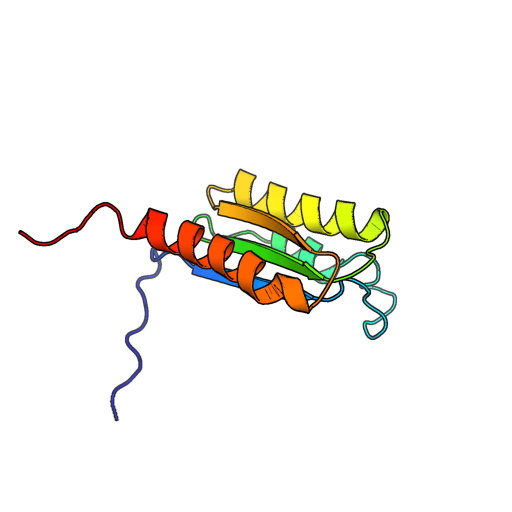 ? -17.433 -11.149 16.735 1.00 45.56 108 GLY A C 1
ATOM 791 O O . GLY A 1 108 ? -17.917 -11.303 17.852 1.00 45.56 108 GLY A O 1
ATOM 792 N N . ALA A 1 109 ? -18.196 -11.084 15.642 1.00 46.88 109 ALA A N 1
ATOM 793 C CA . ALA A 1 109 ? -19.653 -11.166 15.676 1.00 46.88 109 ALA A CA 1
ATOM 794 C C . ALA A 1 109 ? -20.148 -12.140 14.603 1.00 46.88 109 ALA A C 1
ATOM 796 O O . ALA A 1 109 ? -20.679 -11.747 13.569 1.00 46.88 109 ALA A O 1
ATOM 797 N N . THR A 1 110 ? -19.954 -13.435 14.840 1.00 42.38 110 THR A N 1
ATOM 798 C CA . THR A 1 110 ? -20.876 -14.424 14.275 1.00 42.38 110 THR A CA 1
ATOM 799 C C . THR A 1 110 ? -22.071 -14.467 15.219 1.00 42.38 110 THR A C 1
ATOM 801 O O . THR A 1 110 ? -21.938 -14.864 16.374 1.00 42.38 110 THR A O 1
ATOM 804 N N . GLU A 1 111 ? -23.200 -13.930 14.759 1.00 46.47 111 GLU A N 1
ATOM 805 C CA . GLU A 1 111 ? -24.476 -13.940 15.476 1.00 46.47 111 GLU A CA 1
ATOM 806 C C . GLU A 1 111 ? -24.867 -15.385 15.842 1.00 46.47 111 GLU A C 1
ATOM 808 O O . GLU A 1 111 ? -24.745 -16.295 15.016 1.00 46.47 111 GLU A O 1
ATOM 813 N N . CYS A 1 112 ? -25.278 -15.574 17.101 1.00 40.06 112 CYS A N 1
ATOM 814 C CA . CYS A 1 112 ? -25.850 -16.808 17.646 1.00 40.06 112 CYS A CA 1
ATOM 815 C C . CYS A 1 112 ? -27.265 -17.071 17.121 1.00 40.06 112 CYS A C 1
ATOM 817 O O . CYS A 1 112 ? -28.024 -16.086 16.970 1.00 40.06 112 CYS A O 1
#

Secondary structure (DSSP, 8-state):
-PPPPPPPTTS-EEEEEEE-S--SSS-GGGTT-HHHHHHHHH---TTEEEEEEEES---HHHHHHHHHHHHHHHHTTS-EEEEEESSGGGHHHHHHHHHHHHHHTTTT----

Sequence (112 aa):
MNQPNVAPAEALKWLVCLTDGDDLGSRRENARGEIVNQMLHAGIPSNLNMVMITVGSLRAGNVKVIDSWVEKVSSTGGLGRHVSEKDAAAIAKAFDVVAECLATEVGGATEC